Protein AF-A0A348B720-F1 (afdb_monomer)

Mean predicted aligned error: 4.32 Å

Solvent-accessible surface area (backbone atoms only — not comparable to full-atom values): 6911 Å² total; per-residue (Å²): 131,89,76,80,50,75,66,48,55,50,50,46,50,52,56,52,51,50,51,49,51,52,36,58,78,69,67,43,61,94,60,63,48,29,32,31,51,43,67,31,62,63,72,56,61,98,84,58,49,47,43,35,35,31,76,58,53,48,67,72,58,62,68,71,56,83,50,66,46,74,51,76,49,57,94,44,98,86,46,64,43,25,41,37,36,18,60,42,95,82,59,45,39,32,43,32,32,30,76,43,76,61,51,72,69,55,54,45,46,50,62,73,56,22,56,34,64,84,90,124

Organism: NCBI:txid1670455

Sequence (120 aa):
MMKYSPSHWALLRSKRERAIEIIEEKGIKQLEPVVYGSVARGDVDQHSDIDIAVLRPNILWLDRLTGHHKFIVQATPSSTPKAYISLDSAELEVISFPLSELSSKEYEFFAFGGRWTTRI

Secondary structure (DSSP, 8-state):
-----HHHHHHHHHHHHHHHHHHHHTT-GGG--EEESHHHHT---TT--EEEE--S--HHHHHH---SEEEEE-SSTTSPPEEEEESSSSS-EEEEEESSPPPHHHHHHHHHS--B----

InterPro domains:
  IPR002934 Polymerase, nucleotidyl transferase domain [PF01909] (18-57)
  IPR043519 Nucleotidyltransferase superfamily [G3DSA:3.30.460.10] (8-95)
  IPR043519 Nucleotidyltransferase superfamily [SSF81301] (14-70)

pLDDT: mean 91.1, std 10.54, range [47.06, 98.12]

Nearest PDB structures (foldseek):
  2rff-assembly1_A  TM=7.290E-01  e=2.274E-01  Saccharolobus solfataricus P2
  6jyj-assembly1_A  TM=4.456E-01  e=8.746E-02  Xenopus tropicalis
  8eqb-assembly1_B  TM=3.742E-01  e=2.608E-02  Homo sapiens
  8qyj-assembly1_I  TM=4.469E-01  e=2.400E+00  Homo sapiens
  8h5y-assembly2_A  TM=3.759E-01  e=3.517E+00  Escherichia coli K-12

Structure (mmCIF, N/CA/C/O backbone):
data_AF-A0A348B720-F1
#
_entry.id   AF-A0A348B720-F1
#
loop_
_atom_site.group_PDB
_atom_site.id
_atom_site.type_symbol
_atom_site.label_atom_id
_atom_site.label_alt_id
_atom_site.label_comp_id
_atom_site.label_asym_id
_atom_site.label_entity_id
_atom_site.label_seq_id
_atom_site.pdbx_PDB_ins_code
_atom_site.Cartn_x
_atom_site.Cartn_y
_atom_site.Cartn_z
_atom_site.occupancy
_atom_site.B_iso_or_equiv
_atom_site.auth_seq_id
_atom_site.auth_comp_id
_atom_site.auth_asym_id
_atom_site.auth_atom_id
_atom_site.pdbx_PDB_model_num
ATOM 1 N N . MET A 1 1 ? 28.416 -5.901 -5.931 1.00 47.19 1 MET A N 1
ATOM 2 C CA . MET A 1 1 ? 27.431 -4.804 -6.053 1.00 47.19 1 MET A CA 1
ATOM 3 C C . MET A 1 1 ? 26.436 -5.204 -7.129 1.00 47.19 1 MET A C 1
ATOM 5 O O . MET A 1 1 ? 26.843 -5.339 -8.277 1.00 47.19 1 MET A O 1
ATOM 9 N N . MET A 1 2 ? 25.192 -5.510 -6.762 1.00 51.84 2 MET A N 1
ATOM 10 C CA . MET A 1 2 ? 24.162 -5.892 -7.733 1.00 51.84 2 MET A CA 1
ATOM 11 C C . MET A 1 2 ? 23.805 -4.636 -8.545 1.00 51.84 2 MET A C 1
ATOM 13 O O . MET A 1 2 ? 23.376 -3.637 -7.973 1.00 51.84 2 MET A O 1
ATOM 17 N N . LYS A 1 3 ? 24.092 -4.628 -9.851 1.00 73.50 3 LYS A N 1
ATOM 18 C CA . LYS A 1 3 ? 23.729 -3.517 -10.740 1.00 73.50 3 LYS A CA 1
ATOM 19 C C . LYS A 1 3 ? 22.362 -3.826 -11.334 1.00 73.50 3 LYS A C 1
ATOM 21 O O . LYS A 1 3 ? 22.260 -4.709 -12.179 1.00 73.50 3 LYS A O 1
ATOM 26 N N . TYR A 1 4 ? 21.334 -3.107 -10.896 1.00 81.56 4 TYR A N 1
ATOM 27 C CA . TYR A 1 4 ? 20.025 -3.164 -11.539 1.00 81.56 4 TYR A CA 1
ATOM 28 C C . TYR A 1 4 ? 20.140 -2.757 -13.011 1.00 81.56 4 TYR A C 1
ATOM 30 O O . TYR A 1 4 ? 20.796 -1.764 -13.345 1.00 81.56 4 TYR A O 1
ATOM 38 N N . SER A 1 5 ? 19.522 -3.545 -13.889 1.00 87.94 5 SER A N 1
ATOM 39 C CA . SER A 1 5 ? 19.502 -3.291 -15.328 1.00 87.94 5 SER A CA 1
ATOM 40 C C . SER A 1 5 ? 18.649 -2.057 -15.661 1.00 87.94 5 SER A C 1
ATOM 42 O O . SER A 1 5 ? 17.779 -1.661 -14.882 1.00 87.94 5 SER A O 1
ATOM 44 N N . PRO A 1 6 ? 18.814 -1.454 -16.850 1.00 90.75 6 PRO A N 1
ATOM 45 C CA . PRO A 1 6 ? 17.894 -0.422 -17.328 1.00 90.75 6 PRO A CA 1
ATOM 46 C C . PRO A 1 6 ? 16.423 -0.872 -17.334 1.00 90.75 6 PRO A C 1
ATOM 48 O O . PRO A 1 6 ? 15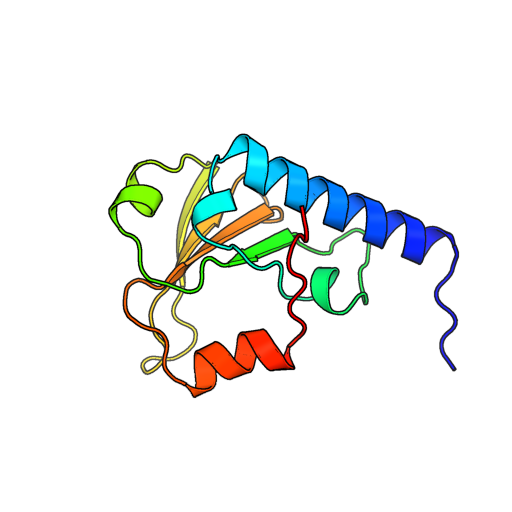.542 -0.066 -17.039 1.00 90.75 6 PRO A O 1
ATOM 51 N N . SER A 1 7 ? 16.160 -2.156 -17.615 1.00 92.31 7 SER A N 1
ATOM 52 C CA . SER A 1 7 ? 14.812 -2.735 -17.581 1.00 92.31 7 SER A CA 1
ATOM 53 C C . SER A 1 7 ? 14.217 -2.760 -16.174 1.00 92.31 7 SER A C 1
ATOM 55 O O . SER A 1 7 ? 13.046 -2.429 -16.016 1.00 92.31 7 SER A O 1
ATOM 57 N N . HIS A 1 8 ? 15.023 -3.058 -15.150 1.00 94.88 8 HIS A N 1
ATOM 58 C CA . HIS A 1 8 ? 14.607 -2.978 -13.748 1.00 94.88 8 HIS A CA 1
ATOM 59 C C . HIS A 1 8 ? 14.146 -1.567 -13.380 1.00 94.88 8 HIS A C 1
ATOM 61 O O . HIS A 1 8 ? 13.065 -1.371 -12.833 1.00 94.88 8 HIS A O 1
ATOM 67 N N . TRP A 1 9 ? 14.939 -0.554 -13.741 1.00 94.12 9 TRP A N 1
ATOM 68 C CA . TRP A 1 9 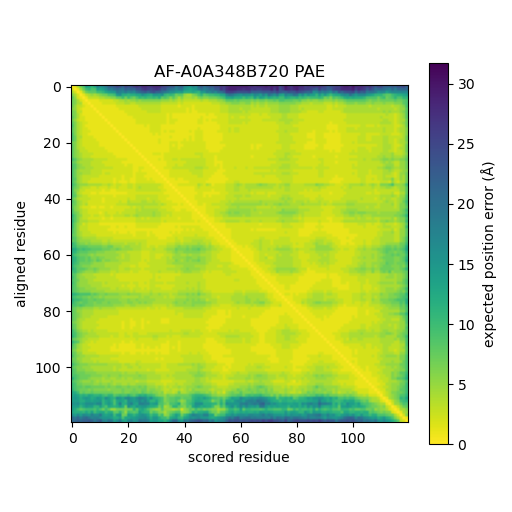? 14.588 0.841 -13.470 1.00 94.12 9 TRP A CA 1
ATOM 69 C C . TRP A 1 9 ? 13.350 1.307 -14.238 1.00 94.12 9 TRP A C 1
ATOM 71 O O . TRP A 1 9 ? 12.583 2.111 -13.713 1.00 94.12 9 TRP A O 1
ATOM 81 N N . ALA A 1 10 ? 13.155 0.832 -15.470 1.00 96.25 10 ALA A N 1
ATOM 82 C CA . ALA A 1 10 ? 11.951 1.119 -16.243 1.00 96.25 10 ALA A CA 1
ATOM 83 C C . ALA A 1 10 ? 10.704 0.499 -15.598 1.00 96.25 10 ALA A C 1
ATOM 85 O O . ALA A 1 10 ? 9.700 1.190 -15.443 1.00 96.25 10 ALA A O 1
ATOM 86 N N . LEU A 1 11 ? 10.795 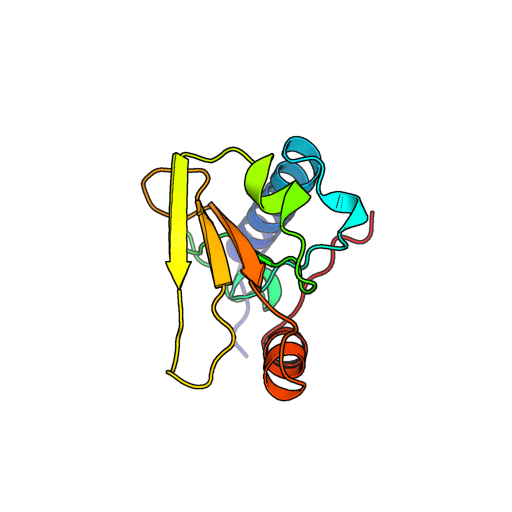-0.755 -15.150 1.00 96.75 11 LEU A N 1
ATOM 87 C CA . LEU A 1 11 ? 9.712 -1.439 -14.449 1.00 96.75 11 LEU A CA 1
ATOM 88 C C . LEU A 1 11 ? 9.350 -0.738 -13.136 1.00 96.75 11 LEU A C 1
ATOM 90 O O . LEU A 1 11 ? 8.178 -0.478 -12.879 1.00 96.75 11 LEU A O 1
ATOM 94 N N . LEU A 1 12 ? 10.354 -0.362 -12.338 1.00 96.12 12 LEU A N 1
ATOM 95 C CA . LEU A 1 12 ? 10.139 0.379 -11.096 1.00 96.12 12 LEU A CA 1
ATOM 96 C C . LEU A 1 12 ? 9.426 1.715 -11.335 1.00 96.12 12 LEU A C 1
ATOM 98 O O . LEU A 1 12 ? 8.532 2.072 -10.570 1.00 96.12 12 LEU A O 1
ATOM 102 N N . ARG A 1 13 ? 9.817 2.457 -12.381 1.00 96.00 13 ARG A N 1
ATOM 103 C CA . ARG A 1 13 ? 9.139 3.707 -12.755 1.00 96.00 13 ARG A CA 1
ATOM 104 C C . ARG A 1 13 ? 7.685 3.453 -13.132 1.00 96.00 13 ARG A C 1
ATOM 106 O O . ARG A 1 13 ? 6.818 4.070 -12.532 1.00 96.00 13 ARG A O 1
ATOM 113 N N . SER A 1 14 ? 7.433 2.484 -14.009 1.00 97.44 14 SER A N 1
ATOM 114 C CA . SER A 1 14 ? 6.077 2.133 -14.440 1.00 97.44 14 SER A CA 1
ATOM 115 C C . SER A 1 14 ? 5.177 1.719 -13.267 1.00 97.44 14 SER A C 1
ATOM 117 O O . SER A 1 14 ? 4.053 2.198 -13.166 1.00 97.44 14 SER A O 1
ATOM 119 N N . LYS A 1 15 ? 5.671 0.907 -12.321 1.00 97.31 15 LYS A N 1
ATOM 120 C CA . LYS A 1 15 ? 4.906 0.522 -11.118 1.00 97.31 15 LYS A CA 1
ATOM 121 C C . LYS A 1 15 ? 4.600 1.722 -10.209 1.00 97.31 15 LYS A C 1
ATOM 123 O O . LYS A 1 15 ? 3.515 1.800 -9.644 1.00 97.31 15 LYS A O 1
ATOM 128 N N . ARG A 1 16 ? 5.532 2.673 -10.069 1.00 96.88 16 ARG A N 1
ATOM 129 C CA . ARG A 1 16 ? 5.320 3.906 -9.282 1.00 96.88 16 ARG A CA 1
ATOM 130 C C . ARG A 1 16 ? 4.367 4.886 -9.961 1.00 96.88 16 ARG A C 1
ATOM 132 O O . ARG A 1 16 ? 3.568 5.507 -9.270 1.00 96.88 16 ARG A O 1
ATOM 139 N N . GLU A 1 17 ? 4.443 5.012 -11.281 1.00 97.06 17 GLU A N 1
ATOM 140 C CA . GLU A 1 17 ? 3.491 5.782 -12.090 1.00 97.06 17 GLU A CA 1
ATOM 141 C C . GLU A 1 17 ? 2.087 5.193 -11.947 1.00 97.06 17 GLU A C 1
ATOM 143 O O . GLU A 1 17 ? 1.164 5.911 -11.572 1.00 97.06 17 GLU A O 1
ATOM 148 N N . ARG A 1 18 ? 1.950 3.867 -12.072 1.00 97.44 18 ARG A N 1
ATOM 149 C CA . ARG A 1 18 ? 0.674 3.181 -11.850 1.00 97.44 18 ARG A CA 1
ATOM 150 C C . ARG A 1 18 ? 0.123 3.399 -10.438 1.00 97.44 18 ARG A C 1
ATOM 152 O O . ARG A 1 18 ? -1.070 3.621 -10.266 1.00 97.44 18 ARG A O 1
ATOM 159 N N . ALA A 1 19 ? 0.980 3.393 -9.417 1.00 97.81 19 ALA A N 1
ATOM 160 C CA . ALA A 1 19 ? 0.557 3.698 -8.051 1.00 97.81 19 ALA A CA 1
ATOM 161 C C . ALA A 1 19 ? 0.024 5.138 -7.898 1.00 97.81 19 ALA A C 1
ATOM 163 O O . ALA A 1 19 ? -0.942 5.350 -7.166 1.00 97.81 19 ALA A O 1
ATOM 164 N N . ILE A 1 20 ? 0.624 6.119 -8.589 1.00 97.12 20 ILE A N 1
ATOM 165 C CA . ILE A 1 20 ? 0.115 7.502 -8.637 1.00 97.12 20 ILE A CA 1
ATOM 166 C C . ILE A 1 20 ? -1.262 7.536 -9.298 1.00 97.12 20 ILE A C 1
ATOM 168 O O . ILE A 1 20 ? -2.185 8.103 -8.717 1.00 97.12 20 ILE A O 1
ATOM 172 N N . GLU A 1 21 ? -1.410 6.898 -10.461 1.00 97.56 21 GLU A N 1
ATOM 173 C CA . GLU A 1 21 ? -2.685 6.833 -11.186 1.00 97.56 21 GLU A CA 1
ATOM 174 C C . GLU A 1 21 ? -3.794 6.272 -10.295 1.00 97.56 21 GLU A C 1
ATOM 176 O O . GLU A 1 21 ? -4.846 6.888 -10.165 1.00 97.56 21 GLU A O 1
ATOM 181 N N . ILE A 1 22 ? -3.538 5.166 -9.587 1.00 97.75 22 ILE A N 1
ATOM 182 C CA . ILE A 1 22 ? -4.505 4.573 -8.654 1.00 97.75 22 ILE A CA 1
ATOM 183 C C . ILE A 1 22 ? -4.910 5.571 -7.558 1.00 97.75 22 ILE A C 1
ATOM 185 O O . ILE A 1 22 ? -6.094 5.695 -7.235 1.00 97.75 22 ILE A O 1
ATOM 189 N N . ILE A 1 23 ? -3.948 6.287 -6.967 1.00 96.44 23 ILE A N 1
ATOM 190 C CA . ILE A 1 23 ? -4.210 7.280 -5.911 1.00 96.44 23 ILE A CA 1
ATOM 191 C C . ILE A 1 23 ? -5.107 8.414 -6.429 1.00 96.44 23 ILE A C 1
ATOM 193 O O . ILE A 1 23 ? -6.004 8.867 -5.705 1.00 96.44 23 ILE A O 1
ATOM 197 N N . GLU A 1 24 ? -4.878 8.860 -7.663 1.00 96.19 24 GLU A N 1
ATOM 198 C CA . GLU A 1 24 ? -5.653 9.910 -8.328 1.00 96.19 24 GLU A CA 1
ATOM 199 C C . GLU A 1 24 ? -7.050 9.420 -8.734 1.00 96.19 24 GLU A C 1
ATOM 201 O O . GLU A 1 24 ? -8.043 10.038 -8.350 1.00 96.19 24 GLU A O 1
ATOM 206 N N . GLU A 1 25 ? -7.144 8.275 -9.415 1.00 95.94 25 GLU A N 1
ATOM 207 C CA . GLU A 1 25 ? -8.395 7.632 -9.848 1.00 95.94 25 GLU A CA 1
ATOM 208 C C . GLU A 1 25 ? -9.334 7.352 -8.670 1.00 95.94 25 GLU A C 1
ATOM 210 O O . GLU A 1 25 ? -10.552 7.518 -8.770 1.00 95.94 25 GLU A O 1
ATOM 215 N N . LYS A 1 26 ? -8.775 6.933 -7.530 1.00 95.94 26 LYS A N 1
ATOM 216 C CA . LYS A 1 26 ? -9.537 6.648 -6.307 1.00 95.94 26 LYS A CA 1
ATOM 217 C C . LYS A 1 26 ? -9.780 7.884 -5.446 1.00 95.94 26 LYS A C 1
ATOM 219 O O . LYS A 1 26 ? -10.524 7.799 -4.470 1.00 95.94 26 LYS A O 1
ATOM 224 N N . GLY A 1 27 ? -9.190 9.026 -5.798 1.00 94.94 27 GLY A N 1
ATOM 225 C CA . GLY A 1 27 ? -9.405 10.299 -5.117 1.00 94.94 27 GLY A CA 1
ATOM 226 C C . GLY A 1 27 ? -8.967 10.280 -3.654 1.00 94.94 27 GLY A C 1
ATOM 227 O O . GLY A 1 27 ? -9.636 10.878 -2.814 1.00 94.94 27 GLY A O 1
ATOM 228 N N . ILE A 1 28 ? -7.880 9.572 -3.334 1.00 95.31 28 ILE A N 1
ATOM 229 C CA . ILE A 1 28 ? -7.398 9.388 -1.952 1.00 95.31 28 ILE A CA 1
ATOM 230 C C . ILE A 1 28 ? -6.155 10.216 -1.619 1.00 95.31 28 ILE A C 1
ATOM 232 O O . ILE A 1 28 ? -5.608 10.065 -0.532 1.00 95.31 28 ILE A O 1
ATOM 236 N N . LYS A 1 29 ? -5.706 11.113 -2.507 1.00 94.12 29 LYS A N 1
ATOM 237 C CA . LYS A 1 29 ? -4.480 11.917 -2.322 1.00 94.12 29 LYS A CA 1
ATOM 238 C C . LYS A 1 29 ? -4.436 12.658 -0.974 1.00 94.12 29 LYS A C 1
ATOM 240 O O . LYS A 1 29 ? -3.411 12.659 -0.303 1.00 94.12 29 LYS A O 1
ATOM 245 N N . GLN A 1 30 ? -5.554 13.238 -0.546 1.00 93.00 30 GLN A N 1
ATOM 246 C CA . GLN A 1 30 ? -5.711 13.962 0.725 1.00 93.00 30 GLN A CA 1
ATOM 247 C C . GLN A 1 30 ? -5.609 13.080 1.976 1.00 93.00 30 GLN A C 1
ATOM 249 O O . GLN A 1 30 ? -5.542 13.602 3.084 1.00 93.00 30 GLN A O 1
ATOM 254 N N . LEU A 1 31 ? -5.635 11.756 1.817 1.00 93.25 31 LEU A N 1
ATOM 255 C CA . LEU A 1 31 ? -5.400 10.806 2.905 1.00 93.25 31 LEU A CA 1
ATOM 256 C C . LEU A 1 31 ? -3.907 10.511 3.099 1.00 93.25 31 LEU A C 1
ATOM 258 O O . LEU A 1 31 ? -3.565 9.675 3.932 1.00 93.25 31 LEU A O 1
ATOM 262 N N . GLU A 1 32 ? -3.047 11.176 2.319 1.00 93.06 32 GLU A N 1
ATOM 263 C CA . GLU A 1 32 ? -1.594 11.008 2.310 1.00 93.06 32 GLU A CA 1
ATOM 264 C C . GLU A 1 32 ? -1.178 9.528 2.232 1.00 93.06 32 GLU A C 1
ATOM 266 O O . GLU A 1 32 ? -0.429 9.039 3.087 1.00 93.06 32 GLU A O 1
ATOM 271 N N . PRO A 1 33 ? -1.684 8.778 1.231 1.00 94.38 33 PRO A N 1
ATOM 272 C CA . PRO A 1 33 ? -1.371 7.370 1.098 1.00 94.38 33 PRO A CA 1
ATOM 273 C C . PRO A 1 33 ? 0.122 7.174 0.828 1.00 94.38 33 PRO A C 1
ATOM 275 O O . PRO A 1 33 ? 0.808 8.021 0.246 1.00 94.38 33 PRO A O 1
ATOM 278 N N . VAL A 1 34 ? 0.628 6.019 1.238 1.00 94.25 34 VAL A N 1
ATOM 279 C CA . VAL A 1 34 ? 2.021 5.628 1.043 1.00 94.25 34 VAL A CA 1
ATOM 280 C C . VAL A 1 34 ? 2.074 4.344 0.238 1.00 94.25 34 VAL A C 1
ATOM 282 O O . VAL A 1 34 ? 1.329 3.409 0.514 1.00 94.25 34 VAL A O 1
ATOM 285 N N . VAL A 1 35 ? 2.975 4.279 -0.737 1.00 95.06 35 VAL A N 1
ATOM 286 C CA . VAL A 1 35 ? 3.324 3.00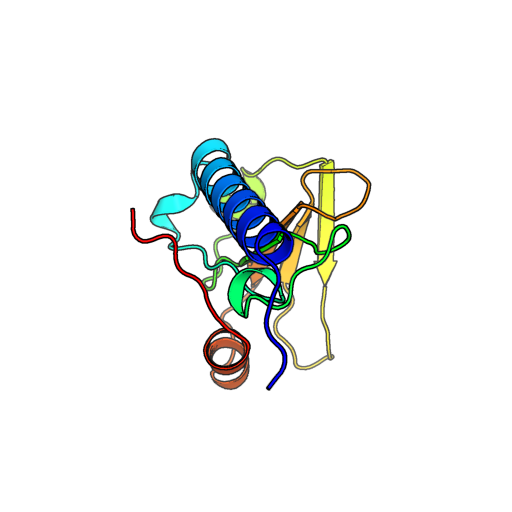3 -1.364 1.00 95.06 35 VAL A CA 1
ATOM 287 C C . VAL A 1 35 ? 4.344 2.322 -0.464 1.00 95.06 35 VAL A C 1
ATOM 289 O O . VAL A 1 35 ? 5.306 2.966 -0.021 1.00 95.06 35 VAL A O 1
ATOM 292 N N . TYR A 1 36 ? 4.141 1.041 -0.186 1.00 91.62 36 TYR A N 1
ATOM 293 C CA . TYR A 1 36 ? 5.071 0.228 0.597 1.00 91.62 36 TYR A CA 1
ATOM 294 C C . TYR A 1 36 ? 5.469 -1.035 -0.177 1.00 91.62 36 TYR A C 1
ATOM 296 O O . TYR A 1 36 ? 5.131 -1.196 -1.347 1.00 91.62 36 TYR A O 1
ATOM 304 N N . GLY A 1 37 ? 6.290 -1.893 0.429 1.00 90.94 37 GLY A N 1
ATOM 305 C CA . GLY A 1 37 ? 6.709 -3.138 -0.215 1.00 90.94 37 GLY A CA 1
ATOM 306 C C . GLY A 1 37 ? 7.804 -2.942 -1.269 1.00 90.94 37 GLY A C 1
ATOM 307 O O . GLY A 1 37 ? 8.629 -2.025 -1.173 1.00 90.94 37 GLY A O 1
ATOM 308 N N . SER A 1 38 ? 7.855 -3.840 -2.256 1.00 93.62 38 SER A N 1
ATOM 309 C CA . SER A 1 38 ? 8.957 -3.889 -3.228 1.00 93.62 38 SER A CA 1
ATOM 310 C C . SER A 1 38 ? 9.026 -2.645 -4.116 1.00 93.62 38 SER A C 1
ATOM 312 O O . SER A 1 38 ? 10.109 -2.134 -4.404 1.00 93.62 38 SER A O 1
ATOM 314 N N . VAL A 1 39 ? 7.877 -2.066 -4.473 1.00 95.06 39 VAL A N 1
ATOM 315 C CA . VAL A 1 39 ? 7.796 -0.814 -5.248 1.00 95.06 39 VAL A CA 1
ATOM 316 C C . VAL A 1 39 ? 8.406 0.365 -4.481 1.00 95.06 39 VAL A C 1
ATOM 318 O O . VAL A 1 39 ? 9.062 1.244 -5.061 1.00 95.06 39 VAL A O 1
ATOM 321 N N . ALA A 1 40 ? 8.257 0.384 -3.157 1.00 92.50 40 ALA A N 1
ATOM 322 C CA . ALA A 1 40 ? 8.866 1.408 -2.322 1.00 92.50 40 ALA A CA 1
ATOM 323 C C . ALA A 1 40 ? 10.379 1.200 -2.168 1.00 92.50 40 ALA A C 1
ATOM 325 O O . ALA A 1 40 ? 11.148 2.141 -2.386 1.00 92.50 40 ALA A O 1
ATOM 326 N N . ARG A 1 41 ? 10.816 -0.028 -1.862 1.00 91.75 41 ARG A N 1
ATOM 327 C CA . ARG A 1 41 ? 12.238 -0.387 -1.687 1.00 91.75 41 ARG A CA 1
ATOM 328 C C . ARG A 1 41 ? 13.044 -0.362 -2.987 1.00 91.75 41 ARG A C 1
ATOM 330 O O . ARG A 1 41 ? 14.246 -0.109 -2.957 1.00 91.75 41 ARG A O 1
ATOM 337 N N . GLY A 1 42 ? 12.385 -0.573 -4.121 1.00 91.62 42 GLY A N 1
ATOM 338 C CA . GLY A 1 42 ? 12.993 -0.580 -5.446 1.00 91.62 42 GLY A CA 1
ATOM 339 C C . GLY A 1 42 ? 13.532 -1.938 -5.895 1.00 91.62 42 GLY A C 1
ATOM 340 O O . GLY A 1 42 ? 14.285 -1.972 -6.861 1.00 91.62 42 GLY A O 1
ATOM 341 N N . ASP A 1 43 ? 13.169 -3.035 -5.235 1.00 92.81 43 ASP A N 1
ATOM 342 C CA . ASP A 1 43 ? 13.520 -4.426 -5.555 1.00 92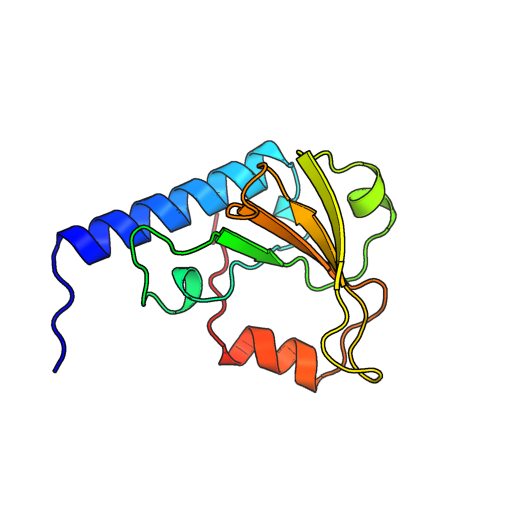.81 43 ASP A CA 1
ATOM 343 C C . ASP A 1 43 ? 12.366 -5.141 -6.290 1.00 92.81 43 ASP A C 1
ATOM 345 O O . ASP A 1 43 ? 11.934 -6.215 -5.888 1.00 92.81 43 ASP A O 1
ATOM 349 N N . VAL A 1 44 ? 11.842 -4.518 -7.355 1.00 95.31 44 VAL A N 1
ATOM 350 C CA . VAL A 1 44 ? 10.689 -5.027 -8.125 1.00 95.31 44 VAL A CA 1
ATOM 351 C C . VAL A 1 44 ? 11.055 -6.091 -9.161 1.00 95.31 44 VAL A C 1
ATOM 353 O O . VAL A 1 44 ? 12.138 -6.078 -9.746 1.00 95.31 44 VAL A O 1
ATOM 356 N N . ASP A 1 45 ? 10.081 -6.937 -9.469 1.00 94.38 45 ASP A N 1
ATOM 357 C CA . ASP A 1 45 ? 10.029 -7.826 -10.626 1.00 94.38 45 ASP A CA 1
ATOM 358 C C . ASP A 1 45 ? 8.656 -7.730 -11.328 1.00 94.38 45 ASP A C 1
ATOM 360 O O . ASP A 1 45 ? 7.805 -6.910 -10.973 1.00 94.38 45 ASP A O 1
ATOM 364 N N . GLN A 1 46 ? 8.447 -8.535 -12.374 1.00 91.88 46 GLN A N 1
ATOM 365 C CA . GLN A 1 46 ? 7.211 -8.517 -13.173 1.00 91.88 46 GLN A CA 1
ATOM 366 C C . GLN A 1 46 ? 5.966 -8.923 -12.369 1.00 91.88 46 GLN A C 1
ATOM 368 O O . GLN A 1 46 ? 4.855 -8.546 -12.737 1.00 91.88 46 GLN A O 1
ATOM 373 N N . HIS A 1 47 ? 6.153 -9.671 -11.283 1.00 92.94 47 HIS A N 1
ATOM 374 C CA . HIS A 1 47 ? 5.091 -10.195 -10.430 1.00 92.94 47 HIS A CA 1
ATOM 375 C C . HIS A 1 47 ? 4.888 -9.354 -9.169 1.00 92.94 47 HIS A C 1
ATOM 377 O O . HIS A 1 47 ? 4.054 -9.696 -8.348 1.00 92.94 47 HIS A O 1
ATOM 383 N N . SER A 1 48 ? 5.642 -8.265 -9.010 1.00 95.12 48 SER A N 1
ATOM 384 C CA . SER A 1 48 ? 5.541 -7.399 -7.845 1.00 95.12 48 SER A CA 1
ATOM 385 C C . SER A 1 48 ? 4.215 -6.650 -7.812 1.00 95.12 48 SER A C 1
ATOM 387 O O . SER A 1 48 ? 3.852 -5.962 -8.777 1.00 95.12 48 SER A O 1
ATOM 389 N N . ASP A 1 49 ? 3.561 -6.735 -6.663 1.00 96.31 49 ASP A N 1
ATOM 390 C CA . ASP A 1 49 ? 2.307 -6.057 -6.359 1.00 96.31 49 ASP A CA 1
ATOM 391 C C . ASP A 1 49 ? 2.520 -4.551 -6.139 1.00 96.31 49 ASP A C 1
ATOM 393 O O . ASP A 1 49 ? 3.635 -4.066 -5.906 1.00 96.31 49 ASP A O 1
ATOM 397 N N . ILE A 1 50 ? 1.432 -3.793 -6.234 1.00 97.56 50 ILE A N 1
ATOM 398 C CA . ILE A 1 50 ? 1.345 -2.380 -5.885 1.00 97.56 50 ILE A CA 1
ATOM 399 C C . ILE A 1 50 ? 0.501 -2.272 -4.621 1.00 97.56 50 ILE A C 1
ATOM 401 O O . ILE A 1 50 ? -0.730 -2.244 -4.667 1.00 97.56 50 ILE A O 1
ATOM 405 N N . ASP A 1 51 ? 1.191 -2.155 -3.493 1.00 96.12 51 ASP A N 1
ATOM 406 C CA . ASP A 1 51 ? 0.561 -1.957 -2.200 1.00 96.12 51 ASP A CA 1
ATOM 407 C C . ASP A 1 51 ? 0.523 -0.475 -1.805 1.00 96.12 51 ASP A C 1
ATOM 409 O O . ASP A 1 51 ? 1.559 0.173 -1.603 1.00 96.12 51 ASP A O 1
ATOM 413 N N . ILE A 1 52 ? -0.684 0.056 -1.629 1.00 97.06 52 ILE A N 1
ATOM 414 C CA . ILE A 1 52 ? -0.944 1.423 -1.178 1.00 97.06 52 ILE A CA 1
ATOM 415 C C . ILE A 1 52 ? -1.578 1.355 0.213 1.00 97.06 52 ILE A C 1
ATOM 417 O O . ILE A 1 52 ? -2.586 0.688 0.422 1.00 97.06 52 ILE A O 1
ATOM 421 N N . ALA A 1 53 ? -1.019 2.062 1.188 1.00 95.62 53 ALA A N 1
ATOM 422 C CA . ALA A 1 53 ? -1.547 2.126 2.547 1.00 95.62 53 ALA A CA 1
ATOM 423 C C . ALA A 1 53 ? -1.963 3.549 2.910 1.00 95.62 53 ALA A C 1
ATOM 425 O O . ALA A 1 53 ? -1.174 4.489 2.815 1.00 95.62 53 ALA A O 1
ATOM 426 N N . VAL A 1 54 ? -3.186 3.701 3.407 1.00 95.12 54 VAL A N 1
ATOM 427 C CA . VAL A 1 54 ? -3.589 4.871 4.187 1.00 95.12 54 VAL A CA 1
ATOM 428 C C . VAL A 1 54 ? -3.274 4.565 5.643 1.00 95.12 54 VAL A C 1
ATOM 430 O O . VAL A 1 54 ? -3.733 3.565 6.177 1.00 95.12 54 VAL A O 1
ATOM 433 N N . LEU A 1 55 ? -2.469 5.400 6.299 1.00 93.56 55 LEU A N 1
ATOM 434 C CA . LEU A 1 55 ? -1.929 5.060 7.622 1.00 93.56 55 LEU A CA 1
ATOM 435 C C . LEU A 1 55 ? -2.852 5.428 8.791 1.00 93.56 55 LEU A C 1
ATOM 437 O O . LEU A 1 55 ? -2.599 5.005 9.915 1.00 93.56 55 LEU A O 1
ATOM 441 N N . ARG A 1 56 ? -3.910 6.206 8.540 1.00 93.88 56 ARG A N 1
ATOM 442 C CA . ARG A 1 56 ? -4.912 6.587 9.543 1.00 93.88 56 ARG A CA 1
ATOM 443 C C . ARG A 1 56 ? -6.244 5.890 9.266 1.00 93.88 56 ARG A C 1
ATOM 445 O O . ARG A 1 56 ? -6.628 5.771 8.101 1.00 93.88 56 ARG A O 1
ATOM 452 N N . PRO A 1 57 ? -6.981 5.470 10.304 1.00 94.06 57 PRO A N 1
ATOM 453 C CA . PRO A 1 57 ? -8.297 4.881 10.116 1.00 94.06 57 PRO A CA 1
ATOM 454 C C . PRO A 1 57 ? -9.256 5.898 9.491 1.00 94.06 57 PRO A C 1
ATOM 456 O O . PRO A 1 57 ? -9.363 7.039 9.941 1.00 94.06 57 PRO A O 1
ATOM 459 N N . ASN A 1 58 ? -9.973 5.482 8.444 1.00 94.19 58 ASN A N 1
ATOM 460 C CA . ASN A 1 58 ? -10.976 6.326 7.802 1.00 94.19 58 ASN A CA 1
ATOM 461 C C . ASN A 1 58 ? -12.135 5.505 7.218 1.00 94.19 58 ASN A C 1
ATOM 463 O O . ASN A 1 58 ? -12.145 5.144 6.041 1.00 94.19 58 ASN A O 1
ATOM 467 N N . ILE A 1 59 ? -13.128 5.220 8.064 1.00 89.44 59 ILE A N 1
ATOM 468 C CA . ILE A 1 59 ? -14.265 4.348 7.729 1.00 89.44 59 ILE A CA 1
ATOM 469 C C . ILE A 1 59 ? -15.103 4.923 6.578 1.00 89.44 59 ILE A C 1
ATOM 471 O O . ILE A 1 59 ? -15.550 4.173 5.716 1.00 89.44 59 ILE A O 1
ATOM 475 N N . LEU A 1 60 ? -15.279 6.248 6.518 1.00 91.31 60 LEU A N 1
ATOM 476 C CA . LEU A 1 60 ? -16.072 6.884 5.463 1.00 91.31 60 LEU A CA 1
ATOM 477 C C . LEU A 1 60 ? -15.447 6.681 4.076 1.00 91.31 60 LEU A C 1
ATOM 479 O O . LEU A 1 60 ? -16.156 6.425 3.105 1.00 91.31 60 LEU A O 1
ATOM 483 N N . TRP A 1 61 ? -14.122 6.798 3.976 1.00 92.25 61 TRP A N 1
ATOM 484 C CA . TRP A 1 61 ? -13.411 6.543 2.723 1.00 92.25 61 TRP A CA 1
ATOM 485 C C . TRP A 1 61 ? -13.388 5.059 2.377 1.00 92.25 61 TRP A C 1
ATOM 487 O O . TRP A 1 61 ? -13.631 4.706 1.227 1.00 92.25 61 TRP A O 1
ATOM 497 N N . LEU A 1 62 ? -13.177 4.192 3.369 1.00 91.06 62 LEU A N 1
ATOM 498 C CA . LEU A 1 62 ? -13.230 2.744 3.185 1.00 91.06 62 LEU A CA 1
ATOM 499 C C . LEU A 1 62 ? -14.578 2.276 2.605 1.00 91.06 62 LEU A C 1
ATOM 501 O O . LEU A 1 62 ? -14.602 1.408 1.730 1.00 91.06 62 LEU A O 1
ATOM 505 N N . ASP A 1 63 ? -15.688 2.850 3.071 1.00 91.56 63 ASP A N 1
ATOM 506 C CA . ASP A 1 63 ? -17.031 2.541 2.573 1.00 91.56 63 ASP A CA 1
ATOM 507 C C . ASP A 1 63 ? -17.213 2.992 1.114 1.00 91.56 63 ASP A C 1
ATOM 509 O O . ASP A 1 63 ? -17.593 2.197 0.254 1.00 91.56 63 ASP A O 1
ATOM 513 N N . ARG A 1 64 ? -16.824 4.238 0.808 1.00 93.25 64 ARG A N 1
ATOM 514 C CA . ARG A 1 64 ? -16.965 4.848 -0.527 1.00 93.25 64 ARG A CA 1
ATOM 515 C C . ARG A 1 64 ? -16.070 4.236 -1.598 1.00 93.25 64 ARG A C 1
ATOM 517 O O . ARG A 1 64 ? -16.418 4.282 -2.777 1.00 93.25 64 ARG A O 1
ATOM 524 N N . LEU A 1 65 ? -14.906 3.716 -1.221 1.00 94.38 65 LEU A N 1
ATOM 525 C CA . LEU A 1 65 ? -13.962 3.163 -2.182 1.00 94.38 65 LEU A CA 1
ATOM 526 C C . LEU A 1 65 ? -14.493 1.872 -2.795 1.00 94.38 65 LEU A C 1
ATOM 528 O O . LEU A 1 65 ? -14.845 0.920 -2.096 1.00 94.38 65 LEU A O 1
ATOM 532 N N . THR A 1 66 ? -14.503 1.833 -4.121 1.00 94.06 66 THR A N 1
ATOM 533 C CA . THR A 1 66 ? -14.836 0.644 -4.900 1.00 94.06 66 THR A CA 1
ATOM 534 C C . THR A 1 66 ? -13.565 -0.096 -5.309 1.00 94.06 66 THR A C 1
ATOM 536 O O . THR A 1 66 ? -12.520 0.508 -5.564 1.00 94.06 66 THR A O 1
ATOM 539 N N . GLY A 1 67 ? -13.667 -1.415 -5.400 1.00 95.81 67 GLY A N 1
ATOM 540 C CA . GLY A 1 67 ? -12.629 -2.316 -5.891 1.00 95.81 67 GLY A CA 1
ATOM 541 C C . GLY A 1 67 ? -13.283 -3.575 -6.448 1.00 95.81 67 GLY A C 1
ATOM 542 O O . GLY A 1 67 ? -14.510 -3.684 -6.432 1.00 95.81 67 GLY A O 1
ATOM 543 N N . HIS A 1 68 ? -12.477 -4.521 -6.917 1.00 98.00 68 HIS A N 1
ATOM 544 C CA . HIS A 1 68 ? -12.957 -5.841 -7.311 1.00 98.00 68 HIS A CA 1
ATOM 545 C C . HIS A 1 68 ? -13.574 -6.573 -6.114 1.00 98.00 68 HIS A C 1
ATOM 547 O O . HIS A 1 68 ? -14.671 -7.120 -6.202 1.00 98.00 68 HIS A O 1
ATOM 553 N N . HIS A 1 69 ? -12.878 -6.557 -4.975 1.00 97.75 69 HIS A N 1
ATOM 554 C CA . HIS A 1 69 ? -13.340 -7.178 -3.739 1.00 97.75 69 HIS A CA 1
ATOM 555 C C . HIS A 1 69 ? -12.671 -6.548 -2.508 1.00 97.75 69 HIS A C 1
ATOM 557 O O . HIS A 1 69 ? -11.670 -5.835 -2.617 1.00 97.75 69 HIS A O 1
ATOM 563 N N . LYS A 1 70 ? -13.262 -6.784 -1.330 1.00 96.56 70 LYS A N 1
ATOM 564 C CA . LYS A 1 70 ? -12.765 -6.289 -0.040 1.00 96.56 70 LYS A CA 1
ATOM 565 C C . LYS A 1 70 ? -12.589 -7.443 0.937 1.00 96.56 70 LYS A C 1
ATOM 567 O O . LYS A 1 70 ? -13.437 -8.332 0.995 1.00 96.56 70 LYS A O 1
ATOM 572 N N . PHE A 1 71 ? -11.533 -7.394 1.736 1.00 97.12 71 PHE A N 1
ATOM 573 C CA . PHE A 1 71 ? -11.254 -8.377 2.781 1.00 97.12 71 PHE A CA 1
ATOM 574 C C . PHE A 1 71 ? -10.535 -7.729 3.966 1.00 97.12 71 PHE A C 1
ATOM 576 O O . PHE A 1 71 ? -10.103 -6.580 3.897 1.00 97.12 71 PHE A O 1
ATOM 583 N N . ILE A 1 72 ? -10.453 -8.441 5.088 1.00 97.25 72 ILE A N 1
ATOM 584 C CA . ILE A 1 72 ? -9.764 -7.972 6.294 1.00 97.25 72 ILE A CA 1
ATOM 585 C C . ILE A 1 72 ? -8.570 -8.880 6.543 1.00 97.25 72 ILE A C 1
ATOM 587 O O . ILE A 1 72 ? -8.711 -10.100 6.579 1.00 97.25 72 ILE A O 1
ATOM 591 N N . VAL A 1 73 ? -7.408 -8.272 6.761 1.00 96.25 73 VAL A N 1
ATOM 592 C CA . VAL A 1 73 ? -6.172 -8.969 7.113 1.00 96.25 73 VAL A CA 1
ATOM 593 C C . VAL A 1 73 ? -5.757 -8.577 8.522 1.00 96.25 73 VAL A C 1
ATOM 595 O O . VAL A 1 73 ? -5.725 -7.397 8.886 1.00 96.25 73 VAL A O 1
ATOM 598 N N . GLN A 1 74 ? -5.377 -9.580 9.308 1.00 96.12 74 GLN A N 1
ATOM 599 C CA . GLN A 1 74 ? -4.765 -9.402 10.614 1.00 96.12 74 GLN A CA 1
ATOM 600 C C . GLN A 1 74 ? -3.570 -10.354 10.734 1.00 96.12 74 GLN A C 1
ATOM 602 O O . GLN A 1 74 ? -3.737 -11.563 10.841 1.00 96.12 74 GLN A O 1
ATOM 607 N N . ALA A 1 75 ? -2.354 -9.799 10.693 1.00 90.44 75 ALA A N 1
ATOM 608 C CA . ALA A 1 75 ? -1.125 -10.596 10.640 1.00 90.44 75 ALA A CA 1
ATOM 609 C C . ALA A 1 75 ? -0.869 -11.396 11.931 1.00 90.44 75 ALA A C 1
ATOM 611 O O . ALA A 1 75 ? -0.382 -12.521 11.887 1.00 90.44 75 ALA A O 1
ATOM 612 N N . THR A 1 76 ? -1.196 -10.814 13.087 1.00 92.00 76 THR A N 1
ATOM 613 C CA . THR A 1 76 ? -1.146 -11.468 14.402 1.00 92.00 76 THR A CA 1
ATOM 614 C C . THR A 1 76 ? -2.337 -11.010 15.242 1.00 92.00 76 THR A C 1
ATOM 616 O O . THR A 1 76 ? -2.825 -9.904 15.000 1.00 92.00 76 THR A O 1
ATOM 619 N N . PRO A 1 77 ? -2.775 -11.766 16.268 1.00 93.00 77 PRO A N 1
ATOM 620 C CA . PRO A 1 77 ? -3.901 -11.356 17.116 1.00 93.00 77 PRO A CA 1
ATOM 621 C C . PRO A 1 77 ? -3.754 -9.961 17.744 1.00 93.00 77 PRO A C 1
ATOM 623 O O . PRO A 1 77 ? -4.748 -9.299 18.021 1.00 93.00 77 PRO A O 1
ATOM 626 N N . SER A 1 78 ? -2.516 -9.505 17.961 1.00 91.56 78 SER A N 1
ATOM 627 C CA . SER A 1 78 ? -2.202 -8.179 18.505 1.00 91.56 78 SER A CA 1
ATOM 628 C C . SER A 1 78 ? -2.040 -7.078 17.453 1.00 91.56 78 SER A C 1
ATOM 630 O O . SER A 1 78 ? -1.931 -5.911 17.814 1.00 91.56 78 SER A O 1
ATOM 632 N N . SER A 1 79 ? -1.957 -7.423 16.167 1.00 93.50 79 SER A N 1
ATOM 633 C CA . SER A 1 79 ? -1.838 -6.437 15.089 1.00 93.50 79 SER A CA 1
ATOM 634 C C . SER A 1 79 ? -3.170 -5.734 14.863 1.00 93.50 79 SER A C 1
ATOM 636 O O . SER A 1 79 ? -4.215 -6.388 14.889 1.00 93.50 79 SER A O 1
ATOM 638 N N . THR A 1 80 ? -3.128 -4.439 14.542 1.00 96.50 80 THR A N 1
ATOM 639 C CA . THR A 1 80 ? -4.318 -3.699 14.118 1.00 96.50 80 THR A CA 1
ATOM 640 C C . THR A 1 80 ? -4.873 -4.335 12.839 1.00 96.50 80 THR A C 1
ATOM 642 O O . THR A 1 80 ? -4.139 -4.402 11.838 1.00 96.50 80 THR A O 1
ATOM 645 N N . PRO A 1 81 ? -6.138 -4.803 12.836 1.00 97.19 81 PRO A N 1
ATOM 646 C CA . PRO A 1 81 ? -6.791 -5.286 11.628 1.00 97.19 81 PRO A CA 1
ATOM 647 C C . PRO A 1 81 ? -6.799 -4.207 10.552 1.00 97.19 81 PRO A C 1
ATOM 649 O O . PRO A 1 81 ? -6.971 -3.019 10.838 1.00 97.19 81 PRO A O 1
ATOM 652 N N . LYS A 1 82 ? -6.610 -4.619 9.305 1.00 96.81 82 LYS A N 1
ATOM 653 C CA . LYS A 1 82 ? -6.571 -3.725 8.151 1.00 96.81 82 LYS A CA 1
ATOM 654 C C . LYS A 1 82 ? -7.578 -4.221 7.127 1.00 96.81 82 LYS A C 1
ATOM 656 O O . LYS A 1 82 ? -7.599 -5.409 6.817 1.00 96.81 82 LYS A O 1
ATOM 661 N N . ALA A 1 83 ? -8.415 -3.327 6.622 1.00 97.56 83 ALA A N 1
ATOM 662 C CA . ALA A 1 83 ? -9.238 -3.608 5.461 1.00 97.56 83 ALA A CA 1
ATOM 663 C C . ALA A 1 83 ? -8.407 -3.418 4.196 1.00 97.56 83 ALA A C 1
ATOM 665 O O . ALA A 1 83 ? -7.693 -2.426 4.067 1.00 97.56 83 ALA A O 1
ATOM 666 N N . TYR A 1 84 ? -8.516 -4.373 3.287 1.00 97.56 84 TYR A N 1
ATOM 667 C CA . TYR A 1 84 ? -7.859 -4.408 1.992 1.00 97.56 84 TYR A CA 1
ATOM 668 C C . TYR A 1 84 ? -8.945 -4.277 0.930 1.00 97.56 84 TYR A C 1
ATOM 670 O O . TYR A 1 84 ? -9.970 -4.963 0.982 1.00 97.56 84 TYR A O 1
ATOM 678 N N . ILE A 1 85 ? -8.736 -3.362 -0.008 1.00 97.88 85 ILE A N 1
ATOM 679 C CA . ILE A 1 85 ? -9.564 -3.159 -1.191 1.00 97.88 85 I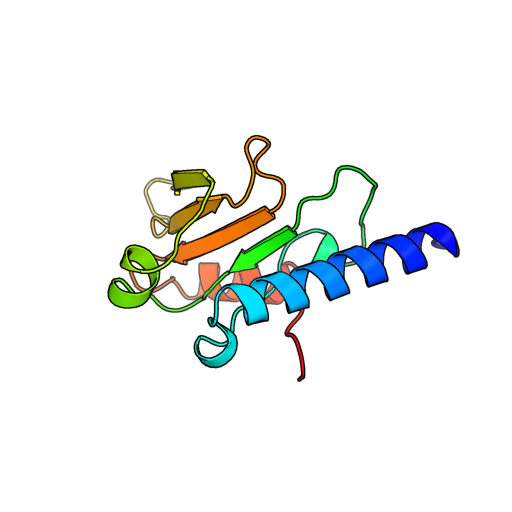LE A CA 1
ATOM 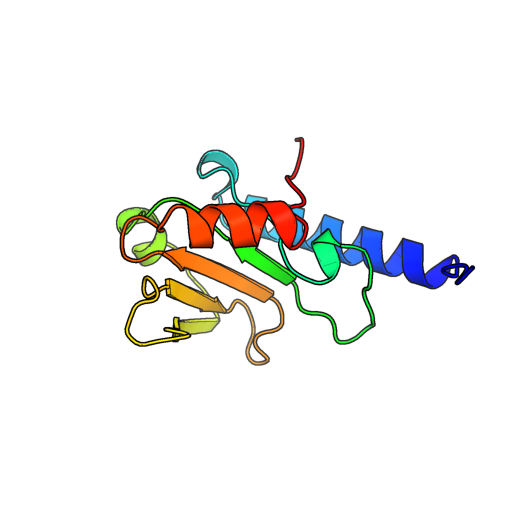680 C C . ILE A 1 85 ? -8.687 -3.514 -2.382 1.00 97.88 85 ILE A C 1
ATOM 682 O O . ILE A 1 85 ? -7.816 -2.731 -2.765 1.00 97.88 85 ILE A O 1
ATOM 686 N N . SER A 1 86 ? -8.907 -4.692 -2.952 1.00 98.00 86 SER A N 1
ATOM 687 C CA . SER A 1 86 ? -8.205 -5.105 -4.160 1.00 98.00 86 SER A CA 1
ATOM 688 C C . SER A 1 86 ? -8.904 -4.538 -5.392 1.00 98.00 86 SER A C 1
ATOM 690 O O . SER A 1 86 ? -10.138 -4.516 -5.463 1.00 98.00 86 SER A O 1
ATOM 692 N N . LEU A 1 87 ? -8.127 -4.032 -6.348 1.00 98.06 87 LEU A N 1
ATOM 693 C CA . LEU A 1 87 ? -8.630 -3.389 -7.564 1.00 98.06 87 LEU A CA 1
ATOM 694 C C . LEU A 1 87 ? -8.772 -4.360 -8.739 1.00 98.06 87 LEU A C 1
ATOM 696 O O . LEU A 1 87 ? -9.482 -4.051 -9.695 1.00 98.06 87 LEU A O 1
ATOM 700 N N . ASP A 1 88 ? -8.181 -5.542 -8.628 1.00 97.00 88 ASP A N 1
ATOM 701 C CA . ASP A 1 88 ? -8.205 -6.603 -9.625 1.00 97.00 88 ASP A CA 1
ATOM 702 C C . ASP A 1 88 ? -8.512 -7.969 -8.978 1.00 97.00 88 ASP A C 1
ATOM 704 O O . ASP A 1 88 ? -8.700 -8.087 -7.769 1.00 97.00 88 ASP A O 1
ATOM 708 N N . SER A 1 89 ? -8.646 -9.018 -9.787 1.00 96.88 89 SER A N 1
ATOM 709 C CA . SER A 1 89 ? -8.975 -10.361 -9.289 1.00 96.88 89 SER A CA 1
ATOM 710 C C . SER A 1 89 ? -7.771 -11.140 -8.754 1.00 96.88 89 SER A C 1
ATOM 712 O O . SER A 1 89 ? -7.967 -12.160 -8.102 1.00 96.88 89 SER A O 1
ATOM 714 N N . ALA A 1 90 ? -6.551 -10.725 -9.097 1.00 95.94 90 ALA A N 1
ATOM 715 C CA . ALA A 1 90 ? -5.298 -11.375 -8.720 1.00 95.94 90 ALA A CA 1
ATOM 716 C C . ALA A 1 90 ? -4.620 -10.705 -7.510 1.00 95.94 90 ALA A C 1
ATOM 718 O O . ALA A 1 90 ? -3.564 -11.169 -7.096 1.00 95.94 90 ALA A O 1
ATOM 719 N N . GLU A 1 91 ? -5.230 -9.659 -6.942 1.00 96.69 91 GLU A N 1
ATOM 720 C CA . GLU A 1 91 ? -4.729 -8.924 -5.775 1.00 96.69 91 GLU A CA 1
ATOM 721 C C . GLU A 1 91 ? -3.374 -8.229 -6.002 1.00 96.69 91 GLU A C 1
ATOM 723 O O . GLU A 1 91 ? -2.644 -7.972 -5.051 1.00 96.69 91 GLU A O 1
ATOM 728 N N . LEU A 1 92 ? -3.065 -7.859 -7.252 1.00 97.06 92 LEU A N 1
ATOM 729 C CA . LEU A 1 92 ? -1.807 -7.187 -7.606 1.00 97.06 92 LEU A CA 1
ATOM 730 C C . LEU A 1 92 ? -1.838 -5.677 -7.337 1.00 97.06 92 LEU A C 1
ATOM 732 O O . LEU A 1 92 ? -0.786 -5.048 -7.244 1.00 97.06 92 LEU A O 1
ATOM 736 N N . GLU A 1 93 ? -3.017 -5.064 -7.258 1.00 97.94 93 GLU A N 1
ATOM 737 C CA . GLU A 1 93 ? -3.210 -3.650 -6.932 1.00 97.94 93 GLU A CA 1
ATOM 738 C C . GLU A 1 93 ? -4.132 -3.531 -5.717 1.00 97.94 93 GLU A C 1
ATOM 740 O O . GLU A 1 93 ? -5.331 -3.830 -5.791 1.00 97.94 93 GLU A O 1
ATOM 745 N N . VAL A 1 94 ? -3.588 -3.094 -4.577 1.00 98.12 94 VAL A N 1
ATOM 746 C CA . VAL A 1 94 ? -4.327 -3.105 -3.310 1.00 98.12 94 V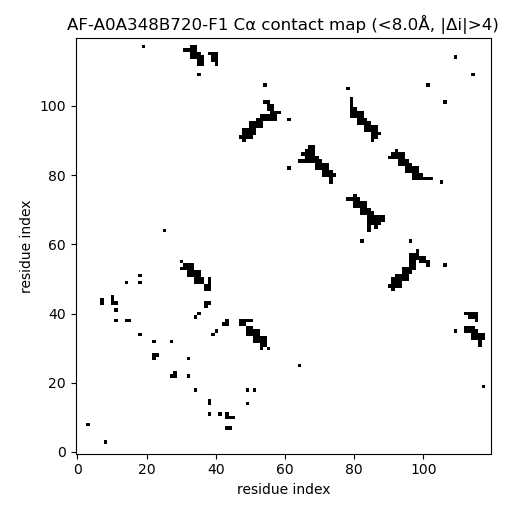AL A CA 1
ATOM 747 C C . VAL A 1 94 ? -4.183 -1.796 -2.549 1.00 98.12 94 VAL A C 1
ATOM 749 O O . VAL A 1 94 ? -3.094 -1.249 -2.388 1.00 98.12 94 VAL A O 1
ATOM 752 N N . ILE A 1 95 ? -5.312 -1.307 -2.031 1.00 97.88 95 ILE A N 1
ATOM 753 C CA . ILE A 1 95 ? -5.367 -0.182 -1.096 1.00 97.88 95 ILE A CA 1
ATOM 754 C C . ILE A 1 95 ? -5.774 -0.709 0.278 1.00 97.88 95 ILE A C 1
ATOM 756 O O . ILE A 1 95 ? -6.812 -1.357 0.415 1.00 97.88 95 ILE A O 1
ATOM 760 N N . SER A 1 96 ? -4.992 -0.396 1.307 1.00 96.69 96 SER A N 1
ATOM 761 C CA . SER A 1 96 ? -5.241 -0.826 2.681 1.00 96.69 96 SER A CA 1
ATOM 762 C C . SER A 1 96 ? -5.525 0.338 3.633 1.00 96.69 96 SER A C 1
ATOM 764 O O . SER A 1 96 ? -4.940 1.418 3.531 1.00 96.69 96 SER A O 1
ATOM 766 N N . PHE A 1 97 ? -6.430 0.094 4.582 1.00 96.69 97 PHE A N 1
ATOM 767 C CA . PHE A 1 97 ? -6.816 1.008 5.658 1.00 96.69 97 PHE A CA 1
ATOM 768 C C . PHE A 1 97 ? -6.752 0.275 6.993 1.00 96.69 97 PHE A C 1
ATOM 770 O O . PHE A 1 97 ? -7.332 -0.807 7.110 1.00 96.69 97 PHE A O 1
ATOM 777 N N . PRO A 1 98 ? -6.132 0.834 8.038 1.00 96.75 98 PRO A N 1
ATOM 778 C CA . PRO A 1 98 ? -6.259 0.269 9.364 1.00 96.75 98 PRO A CA 1
ATOM 779 C C . PRO A 1 98 ? -7.675 0.521 9.897 1.00 96.75 98 PRO A C 1
ATOM 781 O O . PRO A 1 98 ? -8.267 1.577 9.673 1.00 96.75 98 PRO A O 1
ATOM 784 N N . LEU A 1 99 ? -8.236 -0.468 10.590 1.00 96.19 99 LEU A N 1
ATOM 785 C CA . LEU A 1 99 ? -9.573 -0.379 11.190 1.00 96.19 99 LEU A CA 1
ATOM 786 C C . LEU A 1 99 ? -9.563 0.293 12.572 1.00 96.19 99 LEU A C 1
ATOM 788 O O . LEU A 1 99 ? -10.616 0.612 13.117 1.00 96.19 99 LEU A O 1
ATOM 792 N N . SER A 1 100 ? -8.378 0.542 13.122 1.00 95.25 100 SER A N 1
ATOM 793 C CA . SER A 1 100 ? -8.130 1.350 14.316 1.00 95.25 100 SER A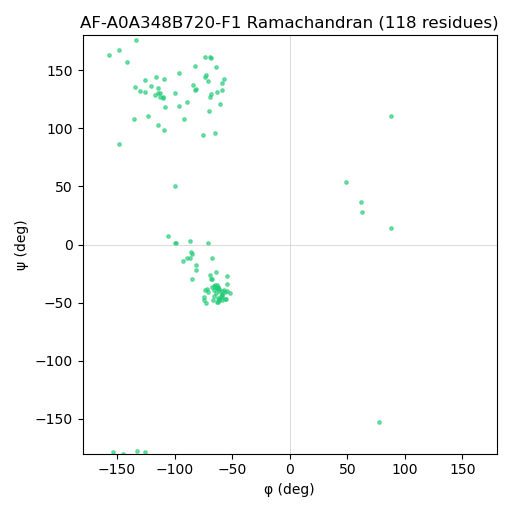 CA 1
ATOM 794 C C . SER A 1 100 ? -6.807 2.097 14.154 1.00 95.25 100 SER A C 1
ATOM 796 O O . SER A 1 100 ? -6.130 1.949 13.141 1.00 95.25 100 SER A O 1
ATOM 798 N N . GLU A 1 101 ? -6.399 2.892 15.140 1.00 94.94 101 GLU A N 1
ATOM 799 C CA . GLU A 1 101 ? -5.050 3.464 15.117 1.00 94.94 101 GLU A CA 1
ATOM 800 C C . GLU A 1 101 ? -3.984 2.359 15.076 1.00 94.94 101 GLU A C 1
ATOM 802 O O . GLU A 1 101 ? -4.107 1.318 15.732 1.00 94.94 101 GLU A O 1
ATOM 807 N N . LEU A 1 102 ? -2.941 2.575 14.273 1.00 93.69 102 LEU A N 1
ATOM 808 C CA . LEU A 1 102 ? -1.770 1.706 14.255 1.00 93.69 102 LEU A CA 1
ATOM 809 C C . LEU A 1 102 ? -0.945 1.924 15.528 1.00 93.69 102 LEU A C 1
ATOM 811 O O . LEU A 1 102 ? -0.831 3.040 16.038 1.00 93.69 102 LEU A O 1
ATOM 815 N N . SER A 1 103 ? -0.315 0.866 16.028 1.00 92.31 103 SER A N 1
ATOM 816 C CA . SER A 1 103 ? 0.704 1.008 17.071 1.00 92.31 103 SER A CA 1
ATOM 817 C C . SER A 1 103 ? 1.961 1.705 16.531 1.00 92.31 103 SER A C 1
ATOM 819 O O . SER A 1 103 ? 2.221 1.699 15.325 1.00 92.31 103 SER A O 1
ATOM 821 N N . SER A 1 104 ? 2.808 2.255 17.411 1.00 89.56 104 SER A N 1
ATOM 822 C CA . SER A 1 104 ? 4.087 2.863 16.997 1.00 89.56 104 SER A CA 1
ATOM 823 C C . SER A 1 104 ? 4.951 1.899 16.181 1.00 89.56 104 SER A C 1
ATOM 825 O O . SER A 1 104 ? 5.504 2.290 15.161 1.00 89.56 104 SER A O 1
ATOM 827 N N . LYS A 1 105 ? 4.983 0.616 16.570 1.00 89.31 105 LYS A N 1
ATOM 828 C CA . LYS A 1 105 ? 5.709 -0.442 15.849 1.00 89.31 105 LYS A CA 1
ATOM 829 C C . LYS A 1 105 ? 5.174 -0.657 14.433 1.00 89.31 105 LYS A C 1
ATOM 831 O O . LYS A 1 105 ? 5.942 -0.926 13.517 1.00 89.31 105 LYS A O 1
ATOM 836 N N . GLU A 1 106 ? 3.863 -0.546 14.241 1.00 90.06 106 GLU A N 1
ATOM 837 C CA . GLU A 1 106 ? 3.251 -0.673 12.918 1.00 90.06 106 GLU A CA 1
ATOM 838 C C . GLU A 1 106 ? 3.510 0.561 12.050 1.00 90.06 106 GLU A C 1
ATOM 840 O O . GLU A 1 106 ? 3.818 0.404 10.873 1.00 90.06 106 GLU A O 1
ATOM 845 N N . TYR A 1 107 ? 3.473 1.776 12.608 1.00 87.62 107 TYR A N 1
ATOM 846 C CA . TYR A 1 107 ? 3.922 2.971 11.878 1.00 87.62 107 TYR A CA 1
ATOM 847 C C . TYR A 1 107 ? 5.395 2.857 11.468 1.00 87.62 107 TYR A C 1
ATOM 849 O O . TYR A 1 107 ? 5.756 3.161 10.329 1.00 87.62 107 TYR A O 1
ATOM 857 N N . GLU A 1 108 ? 6.243 2.391 12.384 1.00 85.69 108 GLU A N 1
ATOM 858 C CA . GLU A 1 108 ? 7.661 2.141 12.141 1.00 85.69 108 GLU A CA 1
ATOM 859 C C . GLU A 1 108 ? 7.880 1.084 11.060 1.00 85.69 108 GLU A C 1
ATOM 861 O O . GLU A 1 108 ? 8.757 1.261 10.221 1.00 85.69 108 GLU A O 1
ATOM 866 N N . PHE A 1 109 ? 7.057 0.034 11.003 1.00 84.38 109 PHE A N 1
ATOM 867 C CA . PHE A 1 109 ? 7.122 -0.959 9.932 1.00 84.38 109 PHE A CA 1
ATOM 868 C C . PHE A 1 109 ? 6.987 -0.314 8.544 1.00 84.38 109 PHE A C 1
ATOM 870 O O . PHE A 1 109 ? 7.818 -0.565 7.671 1.00 84.38 109 PHE A O 1
ATOM 877 N N . PHE A 1 110 ? 6.016 0.587 8.354 1.00 79.94 110 PHE A N 1
ATOM 878 C CA . PHE A 1 110 ? 5.877 1.335 7.098 1.00 79.94 110 PHE A CA 1
ATOM 879 C C . PHE A 1 110 ? 7.033 2.319 6.859 1.00 79.94 110 PHE A C 1
ATOM 881 O O . PHE A 1 110 ? 7.391 2.589 5.715 1.00 79.94 110 PHE A O 1
ATOM 888 N N . ALA A 1 111 ? 7.642 2.862 7.916 1.00 73.56 111 ALA A N 1
ATOM 889 C CA . ALA A 1 111 ? 8.781 3.768 7.789 1.00 73.56 111 ALA A CA 1
ATOM 890 C C . ALA A 1 111 ? 10.085 3.041 7.408 1.00 73.56 111 ALA A C 1
ATOM 892 O O . ALA A 1 111 ? 10.804 3.508 6.525 1.00 73.56 111 ALA A O 1
ATOM 893 N N . PHE A 1 112 ? 10.385 1.909 8.050 1.00 68.12 112 PHE A N 1
ATOM 894 C CA . PHE A 1 112 ? 11.622 1.143 7.864 1.00 68.12 112 PHE A CA 1
ATOM 895 C C . PHE A 1 112 ? 11.557 0.163 6.690 1.00 68.12 112 PHE A C 1
ATOM 897 O O . PHE A 1 112 ? 12.578 -0.090 6.055 1.00 68.12 112 PHE A O 1
ATOM 904 N N . GLY A 1 113 ? 10.373 -0.358 6.361 1.00 62.44 113 GLY A N 1
ATOM 905 C CA . GLY A 1 113 ? 10.158 -1.293 5.250 1.00 62.44 113 GLY A CA 1
ATOM 906 C C . GLY A 1 113 ? 10.282 -0.671 3.856 1.00 62.44 113 GLY A C 1
ATOM 907 O O . GLY A 1 113 ? 10.105 -1.374 2.862 1.00 62.44 113 GLY A O 1
ATOM 908 N N . GLY A 1 114 ? 10.596 0.625 3.784 1.00 63.81 114 GLY A N 1
ATOM 909 C CA . GLY A 1 114 ? 10.534 1.431 2.577 1.00 63.81 114 GLY A CA 1
ATOM 910 C C . GLY A 1 114 ? 9.139 2.023 2.416 1.00 63.81 114 GLY A C 1
ATOM 911 O O . GLY A 1 114 ? 8.183 1.316 2.116 1.00 63.81 114 GLY A O 1
ATOM 912 N N . ARG A 1 115 ? 9.043 3.342 2.586 1.00 72.62 115 ARG A N 1
ATOM 913 C CA . ARG A 1 115 ? 7.878 4.142 2.208 1.00 72.62 115 ARG A CA 1
ATOM 914 C C . ARG A 1 115 ? 8.265 4.995 1.018 1.00 72.62 115 ARG A C 1
ATOM 916 O O . ARG A 1 115 ? 9.222 5.768 1.092 1.00 72.62 115 ARG A O 1
ATOM 923 N N . TRP A 1 116 ? 7.489 4.897 -0.049 1.00 82.25 116 TRP A N 1
ATOM 924 C CA . TRP A 1 116 ? 7.532 5.864 -1.129 1.00 82.25 116 TRP A CA 1
ATOM 925 C C . TRP A 1 116 ? 6.262 6.706 -1.072 1.00 82.25 116 TRP A C 1
ATOM 927 O O . TRP A 1 116 ? 5.147 6.198 -1.155 1.00 82.25 116 TRP A O 1
ATOM 937 N N . THR A 1 117 ? 6.443 8.006 -0.864 1.00 76.00 117 THR A N 1
ATOM 938 C CA . THR A 1 117 ? 5.349 8.976 -0.878 1.00 76.00 117 THR A CA 1
ATOM 939 C C . THR A 1 117 ? 5.346 9.663 -2.231 1.00 76.00 117 THR A C 1
ATOM 941 O O . THR A 1 117 ? 6.383 10.164 -2.675 1.00 76.00 117 THR A O 1
ATOM 944 N N . THR A 1 118 ? 4.179 9.715 -2.864 1.00 62.25 118 THR A N 1
ATOM 945 C CA . THR A 1 118 ? 3.950 10.502 -4.072 1.00 62.25 118 THR A CA 1
ATOM 946 C C . THR A 1 118 ? 4.110 11.982 -3.719 1.00 62.25 118 THR A C 1
ATOM 948 O O . THR A 1 118 ? 3.198 12.603 -3.175 1.00 62.25 118 THR A O 1
ATOM 951 N N . ARG A 1 119 ? 5.293 12.562 -3.954 1.00 54.03 119 ARG A N 1
ATOM 952 C CA . ARG A 1 119 ? 5.463 14.020 -3.917 1.00 54.03 119 ARG A CA 1
ATOM 953 C C . ARG A 1 119 ? 4.840 14.570 -5.199 1.00 54.03 119 ARG A C 1
ATOM 955 O O . ARG A 1 119 ? 5.501 14.547 -6.232 1.00 54.03 119 ARG A O 1
ATOM 962 N N . ILE A 1 120 ? 3.574 14.976 -5.130 1.00 47.06 120 ILE A N 1
ATOM 963 C CA . ILE A 1 120 ? 2.855 15.651 -6.220 1.00 47.06 120 ILE A CA 1
ATOM 964 C C . ILE A 1 120 ? 2.450 17.035 -5.739 1.00 47.06 120 ILE A C 1
ATOM 966 O O . ILE A 1 120 ? 1.525 17.089 -4.890 1.00 47.06 120 ILE A O 1
#

Radius of gyration: 14.39 Å; Cα contacts (8 Å, |Δi|>4): 199; chains: 1; bounding box: 44×27×36 Å

Foldseek 3Di:
DDDDDPVLVVVLVVLVVVLVVVCVVLVPVVLQKWWFDCSQVSVDDPQAATEIERQAADVPSVVVGAAPDKDWDDPDPPFFIKIWGARDPVSRYIYIHGNHHGDPVRVVCCVVRGIDTPPD